Protein AF-A0A8F6M3W5-F1 (afdb_monomer_lite)

pLDDT: mean 87.88, std 16.49, range [44.03, 97.62]

Secondary structure (DSSP, 8-state):
-HHHHHHHHHHHH---HHHHHH--GGGEEE-SSEEEEEETTEEEEEE---TTTT----

Sequence (58 aa):
MLTWVKTGLQFFHDMSNQQALRVKSEMVEEVQDGYNISYNNKKYWLPKNTHCLFQKND

Foldseek 3Di:
DLVCVLVQCCVVVVQDNVQSVPFDPVQWDDDPFFIWGQGPNDIDTDGPPPPPVPPPPD

Structure (mmCIF, N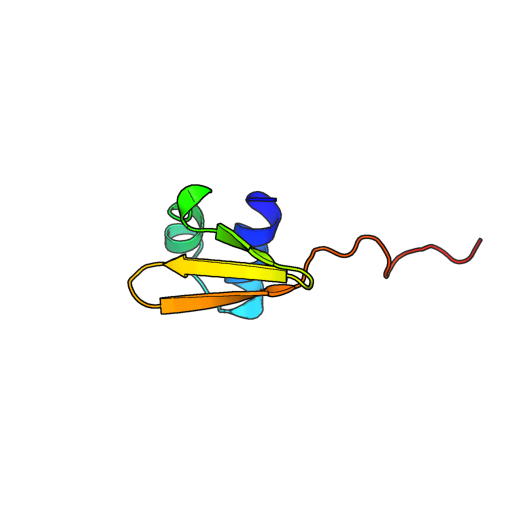/CA/C/O backbone):
data_AF-A0A8F6M3W5-F1
#
_entry.id   AF-A0A8F6M3W5-F1
#
loop_
_atom_site.group_PDB
_atom_site.id
_atom_site.type_symbol
_atom_site.label_atom_id
_atom_site.label_alt_id
_atom_site.label_comp_id
_atom_site.label_asym_id
_atom_site.label_entity_id
_atom_site.label_seq_id
_atom_site.pdbx_PDB_ins_code
_atom_site.Cartn_x
_atom_site.Cartn_y
_atom_site.Cartn_z
_atom_site.occupancy
_atom_site.B_iso_or_equiv
_atom_site.auth_seq_id
_atom_site.auth_comp_id
_atom_site.auth_asym_id
_atom_site.auth_atom_id
_atom_site.pdbx_PDB_model_num
ATOM 1 N N . MET A 1 1 ? 6.965 -7.265 3.662 1.00 7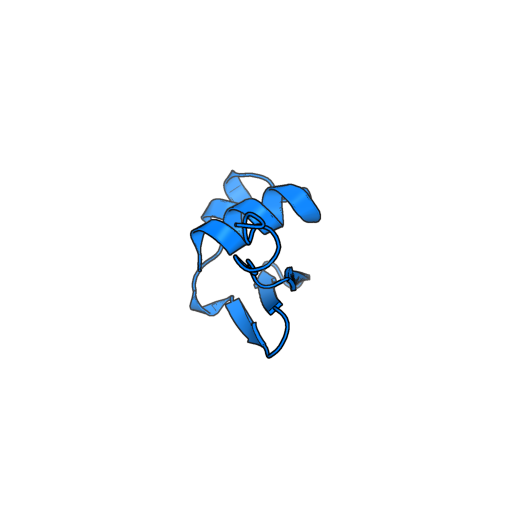7.56 1 MET A N 1
ATOM 2 C CA . MET A 1 1 ? 5.757 -7.034 2.838 1.00 77.56 1 MET A CA 1
ATOM 3 C C . MET A 1 1 ? 5.029 -5.746 3.221 1.00 77.56 1 MET A C 1
ATOM 5 O O . MET A 1 1 ? 5.065 -4.806 2.443 1.00 77.56 1 MET A O 1
ATOM 9 N N . LEU A 1 2 ? 4.430 -5.648 4.416 1.00 90.50 2 LEU A N 1
ATOM 10 C CA . LEU A 1 2 ? 3.577 -4.503 4.777 1.00 90.50 2 LEU A CA 1
ATOM 11 C C . LEU A 1 2 ? 4.288 -3.139 4.771 1.00 90.50 2 LEU A C 1
ATOM 13 O O . LEU A 1 2 ? 3.702 -2.156 4.337 1.00 90.50 2 LEU A O 1
ATOM 17 N N . THR A 1 3 ? 5.548 -3.077 5.212 1.00 93.19 3 THR A N 1
ATOM 18 C CA . THR A 1 3 ? 6.353 -1.845 5.152 1.00 93.19 3 THR A CA 1
ATOM 19 C C . THR A 1 3 ? 6.510 -1.354 3.716 1.00 93.19 3 THR A C 1
ATOM 21 O O . THR A 1 3 ? 6.248 -0.189 3.445 1.00 93.19 3 THR A O 1
ATOM 24 N N . TRP A 1 4 ? 6.843 -2.256 2.783 1.00 93.88 4 TRP A N 1
ATOM 25 C CA . TRP A 1 4 ? 6.915 -1.930 1.356 1.00 93.88 4 TRP A CA 1
ATOM 26 C C . TRP A 1 4 ? 5.576 -1.421 0.831 1.00 93.88 4 TRP A C 1
ATOM 28 O O . TRP A 1 4 ? 5.541 -0.391 0.175 1.00 93.88 4 TRP A O 1
ATOM 38 N N . VAL A 1 5 ? 4.471 -2.086 1.177 1.00 94.81 5 VAL A N 1
ATOM 39 C CA . VAL A 1 5 ? 3.134 -1.649 0.760 1.00 94.81 5 VAL A CA 1
ATOM 40 C C . VAL A 1 5 ? 2.825 -0.241 1.274 1.00 94.81 5 VAL A C 1
ATOM 42 O O . VAL A 1 5 ? 2.405 0.618 0.507 1.00 94.81 5 VAL A O 1
ATOM 45 N N . LYS A 1 6 ? 3.079 0.041 2.556 1.00 96.06 6 LYS A N 1
ATOM 46 C CA . LYS A 1 6 ? 2.810 1.359 3.151 1.00 96.06 6 LYS A CA 1
ATOM 47 C C . LYS A 1 6 ? 3.677 2.462 2.552 1.00 96.06 6 LYS A C 1
ATOM 49 O O . LYS A 1 6 ? 3.173 3.557 2.314 1.00 96.06 6 LYS A O 1
ATOM 54 N N . THR A 1 7 ? 4.957 2.194 2.315 1.00 95.00 7 THR A N 1
ATOM 55 C CA . THR A 1 7 ? 5.868 3.154 1.679 1.00 95.00 7 THR A CA 1
ATOM 56 C C . THR A 1 7 ? 5.529 3.340 0.201 1.00 95.00 7 THR A C 1
ATOM 58 O O . THR A 1 7 ? 5.479 4.467 -0.276 1.00 95.00 7 THR A O 1
ATOM 61 N N . GLY A 1 8 ? 5.219 2.257 -0.510 1.00 95.06 8 GLY A N 1
ATOM 62 C CA . GLY A 1 8 ? 4.829 2.287 -1.915 1.00 95.06 8 GLY A CA 1
ATOM 63 C C . GLY A 1 8 ? 3.527 3.051 -2.140 1.00 95.06 8 GLY A C 1
ATOM 64 O O . GLY A 1 8 ? 3.451 3.852 -3.060 1.00 95.06 8 GLY A O 1
ATOM 65 N N . LEU A 1 9 ? 2.520 2.882 -1.279 1.00 96.38 9 LEU A N 1
ATOM 66 C CA . LEU A 1 9 ? 1.273 3.650 -1.376 1.00 96.38 9 LEU A CA 1
ATOM 67 C C . LEU A 1 9 ? 1.505 5.150 -1.158 1.00 96.38 9 LEU A C 1
ATOM 69 O O . LEU A 1 9 ? 0.872 5.961 -1.828 1.00 96.38 9 LEU A O 1
ATOM 73 N N . GLN A 1 10 ? 2.417 5.520 -0.255 1.00 97.12 10 GLN A N 1
ATOM 74 C CA . GLN A 1 10 ? 2.803 6.921 -0.067 1.00 97.12 10 GLN A CA 1
ATOM 75 C C . GLN A 1 10 ? 3.521 7.476 -1.301 1.00 97.12 10 GLN A C 1
ATOM 77 O O . GLN A 1 10 ? 3.228 8.586 -1.719 1.00 97.12 10 GLN A O 1
ATOM 82 N N . PHE A 1 11 ? 4.436 6.703 -1.890 1.00 95.31 11 PHE A N 1
ATOM 83 C CA . PHE A 1 11 ? 5.288 7.165 -2.987 1.00 95.31 11 PHE A CA 1
ATOM 84 C C . PHE A 1 11 ? 4.597 7.165 -4.358 1.00 95.31 11 PHE A C 1
ATOM 86 O O . PHE A 1 11 ? 4.730 8.120 -5.111 1.00 95.31 11 PHE A O 1
ATOM 93 N N . PHE A 1 12 ? 3.879 6.094 -4.704 1.00 95.06 12 PHE A N 1
ATOM 94 C CA . PHE A 1 12 ? 3.288 5.911 -6.036 1.00 95.06 12 PHE A CA 1
ATOM 95 C C . PHE A 1 12 ? 1.858 6.438 -6.154 1.00 95.06 12 PHE A C 1
ATOM 97 O O . PHE A 1 12 ? 1.382 6.648 -7.266 1.00 95.06 12 PHE A O 1
ATOM 104 N N . HIS A 1 13 ? 1.155 6.598 -5.031 1.00 95.25 13 HIS A N 1
ATOM 105 C CA . HIS A 1 13 ? -0.278 6.919 -5.012 1.00 95.25 13 HIS A CA 1
ATOM 106 C C . HIS A 1 13 ? -0.616 8.120 -4.122 1.00 95.25 13 HIS A C 1
ATOM 108 O O . HIS A 1 13 ? -1.788 8.308 -3.790 1.00 95.25 13 HIS A O 1
ATOM 114 N N . ASP A 1 14 ? 0.395 8.890 -3.698 1.00 95.25 14 ASP A N 1
ATOM 115 C CA . ASP A 1 14 ? 0.275 10.066 -2.820 1.00 95.25 14 ASP A CA 1
ATOM 116 C C . ASP A 1 14 ? -0.590 9.821 -1.570 1.00 95.25 14 ASP A C 1
ATOM 118 O O . ASP A 1 14 ? -1.263 10.713 -1.041 1.00 95.25 14 ASP A O 1
ATOM 122 N N . MET A 1 15 ? -0.613 8.577 -1.080 1.00 96.50 15 MET A N 1
ATOM 123 C CA . MET A 1 15 ? -1.384 8.229 0.105 1.00 96.50 15 MET A CA 1
ATOM 124 C C . MET A 1 15 ? -0.762 8.912 1.321 1.00 96.50 15 MET A C 1
ATOM 126 O O . MET A 1 15 ? 0.445 8.839 1.531 1.00 96.50 15 MET A O 1
ATOM 130 N N . SER A 1 16 ? -1.568 9.539 2.177 1.00 96.81 16 SER A N 1
ATOM 131 C CA . SER A 1 16 ? -1.009 10.184 3.368 1.00 96.81 16 SER A CA 1
ATOM 132 C C . SER A 1 16 ? -0.456 9.151 4.353 1.00 96.81 16 SER A C 1
ATOM 134 O O . SER A 1 16 ? -0.960 8.029 4.449 1.00 96.81 16 SER A O 1
ATOM 136 N N . ASN A 1 17 ? 0.531 9.538 5.166 1.00 94.62 17 ASN A N 1
ATOM 137 C CA . ASN A 1 17 ? 1.081 8.660 6.206 1.00 94.62 17 ASN A CA 1
ATOM 138 C C . ASN A 1 17 ? -0.023 8.119 7.145 1.00 94.62 17 ASN A C 1
ATOM 140 O O . A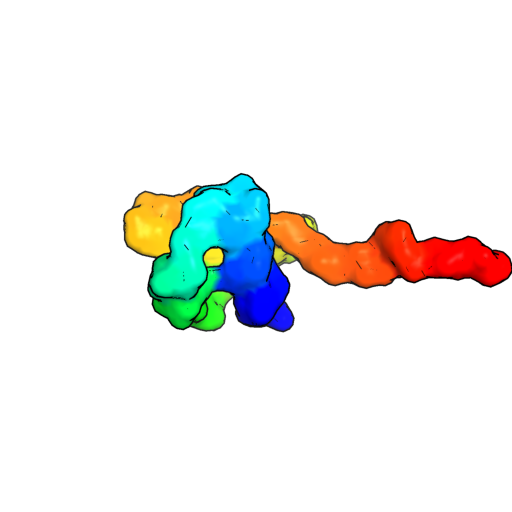SN A 1 17 ? -0.071 6.932 7.457 1.00 94.62 17 ASN A O 1
ATOM 144 N N . GLN A 1 18 ? -0.994 8.962 7.519 1.00 96.25 18 GLN A N 1
ATOM 145 C CA . GLN A 1 18 ? -2.138 8.541 8.337 1.00 96.25 18 GLN A CA 1
ATOM 146 C C . GLN A 1 18 ? -2.994 7.460 7.659 1.00 96.25 18 GLN A C 1
ATOM 148 O O . GLN A 1 18 ? -3.481 6.553 8.334 1.00 96.25 18 GLN A O 1
ATOM 153 N N . GLN A 1 19 ? -3.196 7.547 6.342 1.00 95.88 19 GLN A N 1
ATOM 154 C CA . GLN A 1 19 ? -3.919 6.531 5.577 1.00 95.88 19 GLN A CA 1
ATOM 155 C C . GLN A 1 19 ? -3.087 5.254 5.433 1.00 95.88 19 GLN A C 1
ATOM 157 O O . GLN A 1 19 ? -3.598 4.170 5.704 1.00 95.88 19 GLN A O 1
ATOM 162 N N . ALA A 1 20 ? -1.799 5.373 5.106 1.00 95.56 20 ALA A N 1
ATOM 163 C CA . ALA A 1 20 ? -0.899 4.235 4.971 1.00 95.56 20 ALA A CA 1
ATOM 164 C C . ALA A 1 20 ? -0.796 3.433 6.278 1.00 95.56 20 ALA A C 1
ATOM 166 O O . ALA A 1 20 ? -0.829 2.206 6.253 1.00 95.56 20 ALA A O 1
ATOM 167 N N . LEU A 1 21 ? -0.764 4.092 7.443 1.00 95.69 21 LEU A N 1
ATOM 168 C CA . LEU A 1 21 ? -0.754 3.416 8.746 1.00 95.69 21 LEU A CA 1
ATOM 169 C C . LEU A 1 21 ? -1.984 2.527 8.979 1.00 95.69 21 LEU A C 1
ATOM 171 O O . LEU A 1 21 ? -1.851 1.501 9.649 1.00 95.69 21 LEU A O 1
ATOM 175 N N . ARG A 1 22 ? -3.137 2.877 8.394 1.00 96.88 22 ARG A N 1
ATOM 176 C CA . ARG A 1 22 ? -4.400 2.126 8.501 1.00 96.88 22 ARG A CA 1
ATOM 177 C C . ARG A 1 22 ? -4.477 0.914 7.572 1.00 96.88 22 ARG A C 1
ATOM 179 O O . ARG A 1 22 ? -5.378 0.100 7.753 1.00 96.88 22 ARG A O 1
ATOM 186 N N . VAL A 1 23 ? -3.558 0.775 6.615 1.00 96.00 23 VAL A N 1
ATOM 187 C CA . VAL A 1 23 ? -3.475 -0.405 5.744 1.00 96.00 23 VAL A CA 1
ATOM 188 C C . VAL A 1 23 ? -3.004 -1.612 6.555 1.00 96.00 23 VAL A C 1
ATOM 190 O O . VAL A 1 23 ? -2.012 -1.538 7.294 1.00 96.00 23 VAL A O 1
ATOM 193 N N . LYS A 1 24 ? -3.718 -2.727 6.403 1.00 96.81 24 LYS A N 1
ATOM 194 C CA . LYS A 1 24 ? -3.487 -3.990 7.115 1.00 96.81 24 LYS A CA 1
ATOM 195 C C . LYS A 1 24 ? -3.252 -5.142 6.137 1.00 96.81 24 LYS A C 1
ATOM 197 O O . LYS A 1 24 ? -3.486 -4.993 4.942 1.00 96.81 24 LYS A O 1
ATOM 202 N N . SER A 1 25 ? -2.772 -6.280 6.631 1.00 95.50 25 SER A N 1
ATOM 203 C CA . SER A 1 25 ? -2.403 -7.439 5.801 1.00 95.50 25 SER A CA 1
ATOM 204 C C . SER A 1 25 ? -3.580 -8.030 5.045 1.00 95.50 25 SER A C 1
ATOM 206 O O . SER A 1 25 ? -3.431 -8.367 3.882 1.00 95.50 25 SER A O 1
ATOM 208 N N . GLU A 1 26 ? -4.752 -8.092 5.668 1.00 97.06 26 GLU A N 1
ATOM 209 C CA . GLU A 1 26 ? -5.980 -8.614 5.065 1.00 97.06 26 GLU A CA 1
ATOM 210 C C . GLU A 1 26 ? -6.488 -7.773 3.884 1.00 97.06 26 GLU A C 1
ATOM 212 O O . GLU A 1 26 ? -7.335 -8.224 3.123 1.00 97.06 26 GLU A O 1
ATOM 217 N N . MET A 1 27 ? -5.977 -6.548 3.725 1.00 97.00 27 MET A N 1
ATOM 218 C CA . MET A 1 27 ? -6.297 -5.663 2.603 1.00 97.00 27 MET A CA 1
ATOM 219 C C . MET A 1 27 ? -5.370 -5.875 1.404 1.00 97.00 27 MET A C 1
ATOM 221 O O . MET A 1 27 ? -5.596 -5.259 0.363 1.00 97.00 27 MET A O 1
ATOM 225 N N . VAL A 1 28 ? -4.310 -6.671 1.565 1.00 96.88 28 VAL A N 1
ATOM 226 C CA . VAL A 1 28 ? -3.245 -6.871 0.583 1.00 96.88 28 VAL A CA 1
ATOM 227 C C . VAL A 1 28 ? -3.326 -8.292 0.044 1.00 96.88 28 VAL A C 1
ATOM 229 O O . VAL A 1 28 ? -3.160 -9.258 0.781 1.00 96.88 28 VAL A O 1
ATOM 232 N N . GLU A 1 29 ? -3.520 -8.405 -1.259 1.00 96.81 29 GLU A N 1
ATOM 233 C CA . GLU A 1 29 ? -3.460 -9.656 -2.000 1.00 96.81 29 GLU A CA 1
ATOM 234 C C . GLU A 1 29 ? -2.165 -9.674 -2.815 1.00 96.81 29 GLU A C 1
ATOM 236 O O . GLU A 1 29 ? -1.928 -8.796 -3.648 1.00 96.81 29 GLU A O 1
ATOM 241 N N . GLU A 1 30 ? -1.300 -10.653 -2.554 1.00 94.19 30 GLU A N 1
ATOM 242 C CA . GLU A 1 30 ? -0.111 -10.865 -3.374 1.00 94.19 30 GLU A CA 1
ATOM 243 C C . GLU A 1 30 ? -0.503 -11.542 -4.689 1.00 94.19 30 GLU A C 1
ATOM 245 O O . GLU A 1 30 ? -1.162 -12.579 -4.702 1.00 94.19 30 GLU A O 1
ATOM 250 N N . VAL A 1 31 ? -0.060 -10.957 -5.797 1.00 94.12 31 VAL A N 1
ATOM 251 C CA . VAL A 1 31 ? -0.234 -11.493 -7.148 1.00 94.12 31 VAL A CA 1
ATOM 252 C C . VAL A 1 31 ? 1.132 -11.780 -7.772 1.00 94.12 31 VAL A C 1
ATOM 254 O O . VAL A 1 31 ? 2.180 -11.501 -7.182 1.00 94.12 31 VAL A O 1
ATOM 257 N N . GLN A 1 32 ? 1.150 -12.389 -8.959 1.00 89.50 32 GLN A N 1
ATOM 258 C CA . GLN A 1 32 ? 2.387 -12.849 -9.596 1.00 89.50 32 GLN A CA 1
ATOM 259 C C . GLN A 1 32 ? 3.452 -11.739 -9.698 1.00 89.50 32 GLN A C 1
ATOM 261 O O . GLN A 1 32 ? 4.609 -11.970 -9.346 1.00 89.50 32 GLN A O 1
ATOM 266 N N . ASP A 1 33 ? 3.053 -10.534 -10.096 1.00 90.25 33 ASP A N 1
ATOM 267 C CA . ASP A 1 33 ? 3.908 -9.382 -10.400 1.00 90.25 33 ASP A CA 1
ATOM 268 C C . ASP A 1 33 ? 3.915 -8.286 -9.315 1.00 90.25 33 ASP A C 1
ATOM 270 O O . ASP A 1 33 ? 4.675 -7.317 -9.400 1.00 90.25 33 ASP A O 1
ATOM 274 N N . GLY A 1 34 ? 3.107 -8.427 -8.264 1.00 94.44 34 GLY A N 1
ATOM 275 C CA . GLY A 1 34 ? 2.829 -7.301 -7.383 1.00 94.44 34 GLY A CA 1
ATOM 276 C C . GLY A 1 34 ? 1.924 -7.598 -6.201 1.00 94.44 34 GLY A C 1
ATOM 277 O O . GLY A 1 34 ? 1.806 -8.727 -5.725 1.00 94.44 34 GLY A O 1
ATOM 278 N N . TYR A 1 35 ? 1.291 -6.530 -5.736 1.00 96.38 35 TYR A N 1
ATOM 279 C CA . TYR A 1 35 ? 0.317 -6.515 -4.660 1.00 96.38 35 TYR A CA 1
ATOM 280 C C . TYR A 1 35 ? -0.901 -5.708 -5.101 1.00 96.38 35 TYR A C 1
ATOM 282 O O . TYR A 1 35 ? -0.769 -4.539 -5.469 1.00 96.38 35 TYR A O 1
ATOM 290 N N . ASN A 1 36 ? -2.082 -6.306 -4.995 1.00 97.56 36 ASN A N 1
ATOM 291 C CA . ASN A 1 36 ? -3.352 -5.596 -5.038 1.00 97.56 36 ASN A CA 1
ATOM 292 C C . ASN A 1 36 ? -3.721 -5.163 -3.618 1.00 97.56 36 ASN A C 1
ATOM 294 O O . ASN A 1 36 ? -3.682 -5.969 -2.692 1.00 97.56 36 ASN A O 1
ATOM 298 N N . ILE A 1 37 ? -4.096 -3.900 -3.431 1.00 97.56 37 ILE A N 1
ATOM 299 C CA . ILE A 1 37 ? -4.510 -3.368 -2.131 1.00 97.56 37 ILE A CA 1
ATOM 300 C C . ILE A 1 37 ? -5.915 -2.794 -2.240 1.00 97.56 37 ILE A C 1
ATOM 302 O O . ILE A 1 37 ? -6.156 -1.883 -3.031 1.00 97.56 37 ILE A O 1
ATOM 306 N N . SER 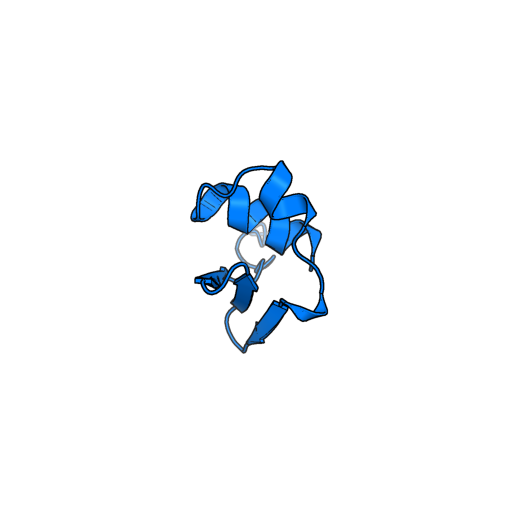A 1 38 ? -6.834 -3.289 -1.415 1.00 97.62 38 SER A N 1
ATOM 307 C CA . SER A 1 38 ? -8.202 -2.771 -1.318 1.00 97.62 38 SER A CA 1
ATOM 308 C C . SER A 1 38 ? -8.360 -1.926 -0.054 1.00 97.62 38 SER A C 1
ATOM 310 O O . SER A 1 38 ? -8.384 -2.454 1.055 1.00 97.62 38 SER A O 1
ATOM 312 N N . TYR A 1 39 ? -8.475 -0.604 -0.204 1.00 96.56 39 TYR A N 1
ATOM 313 C CA . TYR A 1 39 ? -8.594 0.338 0.915 1.00 96.56 39 TYR A CA 1
ATOM 314 C C . TYR A 1 39 ? -9.589 1.458 0.590 1.00 96.56 39 TYR A C 1
ATOM 316 O O . TYR A 1 39 ? -9.501 2.082 -0.464 1.00 96.56 39 TYR A O 1
ATOM 324 N N . ASN A 1 40 ? -10.537 1.736 1.495 1.00 94.00 40 ASN A N 1
ATOM 325 C CA . ASN A 1 40 ? -11.574 2.770 1.332 1.00 94.00 40 ASN A CA 1
ATOM 326 C C . ASN A 1 40 ? -12.328 2.705 -0.014 1.00 94.00 40 ASN A C 1
ATOM 328 O O . ASN A 1 40 ? -12.462 3.715 -0.704 1.00 94.00 40 ASN A O 1
ATOM 332 N N . ASN A 1 41 ? -12.799 1.515 -0.404 1.00 94.94 41 ASN A N 1
ATOM 333 C CA . ASN A 1 41 ? -13.470 1.258 -1.690 1.00 94.94 41 ASN A CA 1
ATOM 334 C C . ASN A 1 41 ? -12.637 1.621 -2.936 1.00 94.94 41 ASN A C 1
ATOM 336 O O . ASN A 1 41 ? -13.175 1.711 -4.038 1.00 94.94 41 ASN A O 1
ATOM 340 N N . LYS A 1 42 ? -11.323 1.808 -2.782 1.00 95.75 42 LYS A N 1
ATOM 341 C CA . LYS A 1 42 ? -10.371 1.991 -3.875 1.00 95.75 42 LYS A CA 1
ATOM 342 C C . LYS A 1 42 ? -9.455 0.782 -3.972 1.00 95.75 42 LYS A C 1
ATOM 344 O O . LYS A 1 42 ? -9.130 0.150 -2.964 1.00 95.75 42 LYS A O 1
ATOM 349 N N . LYS A 1 43 ? -9.038 0.486 -5.200 1.00 96.69 43 LYS A N 1
ATOM 350 C CA . LYS A 1 43 ? -8.022 -0.518 -5.497 1.00 96.69 43 LYS A CA 1
ATOM 351 C C . LYS A 1 43 ? -6.736 0.192 -5.883 1.00 96.69 43 LYS A C 1
ATOM 353 O O . LYS A 1 43 ? -6.757 1.094 -6.716 1.00 96.69 43 LYS A O 1
ATOM 358 N N . TYR A 1 44 ? -5.644 -0.231 -5.275 1.00 96.81 44 TYR A N 1
ATOM 359 C CA . TYR A 1 44 ? -4.296 0.209 -5.583 1.00 96.81 44 TYR A CA 1
ATOM 360 C C . TYR A 1 44 ? -3.489 -0.998 -6.033 1.00 96.81 44 TYR A C 1
ATOM 362 O O . TYR A 1 44 ? -3.759 -2.122 -5.606 1.00 96.81 44 TYR A O 1
ATOM 370 N N . TRP A 1 45 ? -2.481 -0.756 -6.858 1.00 96.94 45 TRP A N 1
ATOM 371 C CA . TRP A 1 45 ? -1.520 -1.776 -7.250 1.00 96.94 45 TRP A CA 1
ATOM 372 C C . TRP A 1 45 ? -0.111 -1.282 -6.952 1.00 96.94 45 TRP A C 1
ATOM 374 O O . TRP A 1 45 ? 0.197 -0.102 -7.145 1.00 96.94 45 TRP A O 1
ATOM 384 N N . LEU A 1 46 ? 0.731 -2.182 -6.457 1.00 95.69 46 LEU A N 1
ATOM 385 C CA . LEU A 1 46 ? 2.152 -1.943 -6.252 1.00 95.69 46 LEU A CA 1
ATOM 386 C C . LEU A 1 46 ? 2.961 -3.086 -6.856 1.00 95.69 46 LEU A C 1
ATOM 388 O O . LEU A 1 46 ? 2.594 -4.244 -6.650 1.00 95.69 46 LEU A O 1
ATOM 392 N N . PRO A 1 47 ? 4.099 -2.801 -7.507 1.00 93.88 47 PRO A N 1
ATOM 393 C CA . PRO A 1 47 ? 4.990 -3.857 -7.947 1.00 93.88 47 PRO A CA 1
ATOM 394 C C . PRO A 1 47 ? 5.584 -4.574 -6.735 1.00 93.88 47 PRO A C 1
ATOM 396 O O . PRO A 1 47 ? 5.682 -4.023 -5.625 1.00 93.88 47 PRO A O 1
ATOM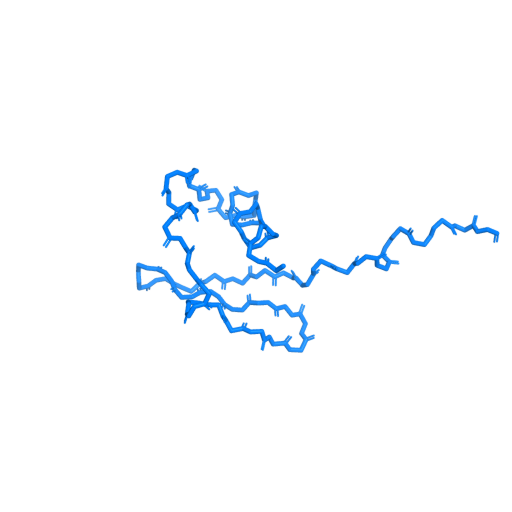 399 N N . LYS A 1 48 ? 6.033 -5.812 -6.941 1.00 89.88 48 LYS A N 1
ATOM 400 C CA . LYS A 1 48 ? 6.884 -6.469 -5.951 1.00 89.88 48 LYS A CA 1
ATOM 401 C C . LYS A 1 48 ? 8.131 -5.622 -5.741 1.00 89.88 48 LYS A C 1
ATOM 403 O O . LYS A 1 48 ? 8.676 -5.058 -6.686 1.00 89.88 48 LYS A O 1
ATOM 408 N N . ASN A 1 49 ? 8.600 -5.558 -4.496 1.00 81.88 49 ASN A N 1
ATOM 409 C CA . ASN A 1 49 ? 9.938 -5.052 -4.231 1.00 81.88 49 ASN A CA 1
ATOM 410 C C . ASN A 1 49 ? 10.931 -6.095 -4.752 1.00 81.88 49 ASN A C 1
ATOM 412 O O . ASN A 1 49 ? 11.411 -6.949 -4.005 1.00 81.88 49 ASN A O 1
ATOM 416 N N . THR A 1 50 ? 11.141 -6.108 -6.065 1.00 69.69 50 THR A N 1
ATOM 417 C CA . THR A 1 50 ? 12.134 -6.952 -6.702 1.00 69.69 50 THR A CA 1
ATOM 418 C C . THR A 1 50 ? 13.489 -6.418 -6.274 1.00 69.69 50 THR A C 1
ATOM 420 O O . THR A 1 50 ? 14.036 -5.502 -6.884 1.00 69.69 50 THR A O 1
ATOM 423 N N . HIS A 1 51 ? 14.061 -7.042 -5.248 1.00 56.56 51 HIS A N 1
ATOM 424 C CA . HIS A 1 51 ? 15.458 -6.883 -4.841 1.00 56.56 51 HIS A CA 1
ATOM 425 C C . HIS A 1 51 ? 16.464 -7.231 -5.970 1.00 56.56 51 HIS A C 1
ATOM 427 O O . HIS A 1 51 ? 17.669 -7.218 -5.752 1.00 56.56 51 HIS A O 1
ATOM 433 N N . CYS A 1 52 ? 15.980 -7.550 -7.176 1.00 50.59 52 CYS A N 1
ATOM 434 C CA . CYS A 1 52 ? 16.731 -8.022 -8.332 1.00 50.59 52 CYS A CA 1
ATOM 435 C C . CYS A 1 52 ? 17.284 -6.899 -9.228 1.00 50.59 52 CYS A C 1
ATOM 437 O O . CYS A 1 52 ? 18.182 -7.171 -10.013 1.00 50.59 52 CYS A O 1
ATOM 439 N N . LEU A 1 53 ? 16.789 -5.654 -9.137 1.00 49.12 53 LEU A N 1
ATOM 440 C CA . LEU A 1 53 ? 17.305 -4.545 -9.968 1.00 49.12 53 LEU A CA 1
ATOM 441 C C . LEU A 1 53 ? 18.623 -3.945 -9.446 1.00 49.12 53 LEU A C 1
ATOM 443 O O . LEU A 1 53 ? 19.249 -3.151 -10.139 1.00 49.12 53 LEU A O 1
ATOM 447 N N . PHE A 1 54 ? 19.066 -4.357 -8.255 1.00 49.66 54 PHE A N 1
ATOM 448 C CA . PHE A 1 54 ? 20.380 -4.028 -7.699 1.00 49.66 54 PHE A CA 1
ATOM 449 C C . PHE A 1 54 ? 21.196 -5.296 -7.436 1.00 49.66 54 PHE A C 1
ATOM 451 O O . PHE A 1 54 ? 21.845 -5.416 -6.396 1.00 49.66 54 PHE A O 1
ATOM 458 N N . GLN A 1 55 ? 21.188 -6.253 -8.370 1.00 45.66 55 GLN A N 1
ATOM 459 C CA . GLN A 1 55 ? 22.368 -7.104 -8.488 1.00 45.66 55 GLN A CA 1
ATOM 460 C C . GLN A 1 55 ? 23.504 -6.176 -8.910 1.00 45.66 55 GLN A C 1
ATOM 462 O O . GLN A 1 55 ? 23.564 -5.701 -10.042 1.00 45.66 55 GLN A O 1
ATOM 467 N N . LYS A 1 56 ? 24.332 -5.812 -7.931 1.00 44.03 56 LYS A N 1
ATOM 468 C CA . LYS A 1 56 ? 25.640 -5.226 -8.174 1.00 44.03 56 LYS A CA 1
ATOM 469 C C . LYS A 1 56 ? 26.313 -6.169 -9.171 1.00 44.03 56 LYS A C 1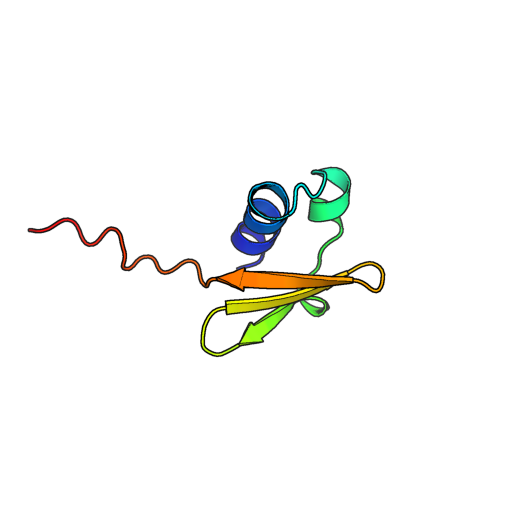
ATOM 471 O O . LYS A 1 56 ? 26.407 -7.359 -8.890 1.00 44.03 56 LYS A O 1
ATOM 476 N N . ASN A 1 57 ? 26.646 -5.657 -10.352 1.00 47.06 57 ASN A N 1
ATOM 477 C CA . ASN A 1 57 ? 27.495 -6.388 -11.279 1.00 47.06 57 ASN A CA 1
ATOM 478 C C . ASN A 1 57 ? 28.817 -6.625 -10.536 1.00 47.06 57 ASN A C 1
ATOM 480 O O . ASN A 1 57 ? 29.571 -5.668 -10.340 1.00 47.06 57 ASN A O 1
ATOM 484 N N . ASP A 1 58 ? 29.010 -7.844 -10.038 1.00 45.34 58 ASP A N 1
ATOM 485 C CA . ASP A 1 58 ? 30.307 -8.355 -9.598 1.00 45.34 58 ASP A CA 1
ATOM 486 C C . ASP A 1 58 ? 31.099 -8.835 -10.824 1.00 45.34 58 ASP A C 1
ATOM 488 O O . ASP A 1 58 ? 30.475 -9.416 -11.748 1.00 45.34 58 ASP A O 1
#

Organism: NCBI:txid70346

Radius of gyration: 12.42 Å; chains: 1; bounding box: 44×23×20 Å